Protein AF-A0A924RRM6-F1 (afdb_monomer_lite)

Foldseek 3Di:
DVVPDPPVRVVVVVVVVVVVVVVVLVVVLVCCLCPPLVDDPVLVVVLLVLLLVLLVVCVVVLVVVCVPPHVVVSQVQLVVQLVVLSVQSVPDSHSVSSSVSSNSNSSSVPPSVVSVCCVVLVVV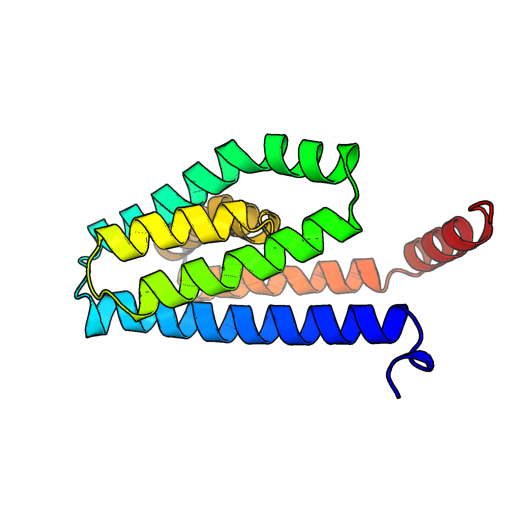LVVCCVPPRVVVSVCVVVVCVVVVVVVPPVVVVVVVVVVVVPDDD

Structure (mmCIF, N/CA/C/O backbone):
data_AF-A0A924RRM6-F1
#
_entry.id   AF-A0A924RRM6-F1
#
loop_
_atom_site.group_PDB
_atom_site.id
_atom_site.type_symbol
_atom_site.label_atom_id
_atom_site.label_alt_id
_atom_site.label_comp_id
_atom_site.label_asym_id
_atom_site.label_entity_id
_atom_site.label_seq_id
_atom_site.pdbx_PDB_ins_code
_atom_site.Cartn_x
_atom_site.Cartn_y
_atom_site.Cartn_z
_atom_site.occupancy
_atom_site.B_iso_or_equiv
_atom_site.auth_seq_id
_atom_site.auth_comp_id
_atom_site.auth_asym_id
_atom_site.auth_atom_id
_atom_site.pdbx_PDB_model_num
ATOM 1 N N . MET A 1 1 ? 0.090 20.764 25.285 1.00 49.44 1 MET A N 1
ATOM 2 C CA . MET A 1 1 ? -0.862 21.136 24.211 1.00 49.44 1 MET A CA 1
ATOM 3 C C . MET A 1 1 ? -1.563 19.938 23.560 1.00 49.44 1 MET A C 1
ATOM 5 O O . MET A 1 1 ? -2.654 20.127 23.056 1.00 49.44 1 MET A O 1
ATOM 9 N N . LEU A 1 2 ? -1.017 18.711 23.605 1.00 54.31 2 LEU A N 1
ATOM 10 C CA . LEU A 1 2 ? -1.679 17.523 23.027 1.00 54.31 2 LEU A CA 1
ATOM 11 C C . LEU A 1 2 ? -2.798 16.910 23.899 1.00 54.31 2 LEU A C 1
ATOM 13 O O . LEU A 1 2 ? -3.648 16.207 23.372 1.00 54.31 2 LEU A O 1
ATOM 17 N N . ASN A 1 3 ? -2.850 17.211 25.203 1.00 56.34 3 ASN A N 1
ATOM 18 C CA . ASN A 1 3 ? -3.857 16.648 26.122 1.00 56.34 3 ASN A CA 1
ATOM 19 C C . ASN A 1 3 ? -5.264 17.269 26.007 1.00 56.34 3 ASN A C 1
ATOM 21 O O . ASN A 1 3 ? -6.174 16.787 26.669 1.00 56.34 3 ASN A O 1
ATOM 25 N N . SER A 1 4 ? -5.460 18.326 25.207 1.00 58.47 4 SER A N 1
ATOM 26 C CA . SER A 1 4 ? -6.769 18.983 25.032 1.00 58.47 4 SER A CA 1
ATOM 27 C C . SER A 1 4 ? -7.484 18.600 23.733 1.00 58.47 4 SER A C 1
ATOM 29 O O . SER A 1 4 ? -8.570 19.106 23.460 1.00 58.47 4 SER A O 1
ATOM 31 N N . LEU A 1 5 ? -6.873 17.759 22.895 1.00 69.44 5 LEU A N 1
ATOM 32 C CA . LEU A 1 5 ? -7.465 17.332 21.631 1.00 69.44 5 LEU A CA 1
ATOM 33 C C . LEU A 1 5 ? -8.336 16.099 21.878 1.00 69.44 5 LEU A C 1
ATOM 35 O O . LEU A 1 5 ? -7.861 15.086 22.385 1.00 69.44 5 LEU A O 1
ATOM 39 N N . GLY A 1 6 ? -9.614 16.177 21.505 1.00 82.06 6 GLY A N 1
ATOM 40 C CA . GLY A 1 6 ? -10.516 15.030 21.576 1.00 82.06 6 GLY A CA 1
ATOM 41 C C . GLY A 1 6 ? -10.003 13.860 20.728 1.00 82.06 6 GLY A C 1
ATOM 42 O O . GLY A 1 6 ? -9.417 14.068 19.662 1.00 82.06 6 GLY A O 1
ATOM 43 N N . ALA A 1 7 ? -10.255 12.625 21.174 1.00 81.19 7 ALA A N 1
ATOM 44 C CA . ALA A 1 7 ? -9.786 11.400 20.513 1.00 81.19 7 ALA A CA 1
ATOM 45 C C . ALA A 1 7 ? -10.140 11.348 19.013 1.00 81.19 7 ALA A C 1
ATOM 47 O O . ALA A 1 7 ? -9.332 10.915 18.193 1.00 81.19 7 ALA A O 1
ATOM 48 N N . ARG A 1 8 ? -11.313 11.879 18.643 1.00 82.00 8 ARG A N 1
ATOM 49 C CA . ARG A 1 8 ? -11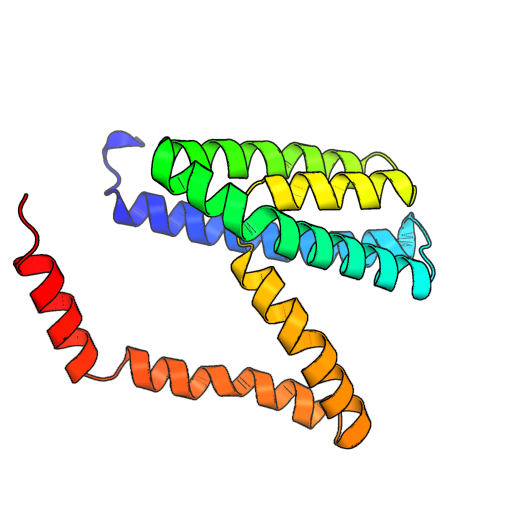.758 12.008 17.250 1.00 82.00 8 ARG A CA 1
ATOM 50 C C . ARG A 1 8 ? -10.826 12.887 16.414 1.00 82.00 8 ARG A C 1
ATOM 52 O O . ARG A 1 8 ? -10.478 12.508 15.303 1.00 82.00 8 ARG A O 1
ATOM 59 N N . THR A 1 9 ? -10.405 14.037 16.935 1.00 82.31 9 THR A N 1
ATOM 60 C CA . THR A 1 9 ? -9.503 14.959 16.230 1.00 82.31 9 THR A CA 1
ATOM 61 C C . THR A 1 9 ? -8.133 14.330 16.025 1.00 82.31 9 THR A C 1
ATOM 63 O O . THR A 1 9 ? -7.579 14.418 14.934 1.00 82.31 9 THR A O 1
ATOM 66 N N . VAL A 1 10 ? -7.611 13.648 17.049 1.00 85.12 10 VAL A N 1
ATOM 67 C CA . VAL A 1 10 ? -6.328 12.935 16.962 1.00 85.12 10 VAL A CA 1
ATOM 68 C C . VAL A 1 10 ? -6.393 11.834 15.905 1.00 85.12 10 VAL A C 1
ATOM 70 O O . VAL A 1 10 ? -5.501 11.740 15.065 1.00 85.12 10 VAL A O 1
ATOM 73 N N . TYR A 1 11 ? -7.466 11.042 15.902 1.00 82.50 11 TYR A N 1
ATOM 74 C CA . TYR A 1 11 ? -7.662 9.980 14.920 1.00 82.50 11 TYR A CA 1
ATOM 75 C C . TYR A 1 11 ? -7.799 10.514 13.488 1.00 82.50 11 TYR A C 1
ATOM 77 O O . TYR A 1 11 ? -7.162 9.987 12.577 1.00 82.50 11 TYR A O 1
ATOM 85 N N . LEU A 1 12 ? -8.584 11.577 13.281 1.00 84.06 12 LEU A N 1
ATOM 86 C CA . LEU A 1 12 ? -8.753 12.192 11.962 1.00 84.06 12 LEU A CA 1
ATOM 87 C C . LEU A 1 12 ? -7.449 12.807 11.452 1.00 84.06 12 LEU A C 1
ATOM 89 O O . LEU A 1 12 ? -7.104 12.608 10.292 1.00 84.06 12 LEU A O 1
ATOM 93 N N . ALA A 1 13 ? -6.705 13.505 12.313 1.00 87.56 13 ALA A N 1
ATOM 94 C CA . ALA A 1 13 ? -5.407 14.063 11.952 1.00 87.56 13 ALA A CA 1
ATOM 95 C C . ALA A 1 13 ? -4.407 12.958 11.584 1.00 87.56 13 ALA A C 1
ATOM 97 O O . ALA A 1 13 ? -3.755 13.044 10.547 1.00 87.56 13 ALA A O 1
ATOM 98 N N . PHE A 1 14 ? -4.325 11.895 12.391 1.00 85.12 14 PHE A N 1
ATOM 99 C CA . PHE A 1 14 ? -3.477 10.739 12.103 1.00 85.12 14 PHE A CA 1
ATOM 100 C C . PHE A 1 14 ? -3.853 10.065 10.777 1.00 85.12 14 PHE A C 1
ATOM 102 O O . PHE A 1 14 ? -2.978 9.811 9.952 1.00 85.12 14 PHE A O 1
ATOM 109 N N . SER A 1 15 ? -5.145 9.819 10.550 1.00 82.56 15 SER A N 1
ATOM 110 C CA . SER A 1 15 ? -5.640 9.184 9.322 1.00 82.56 15 SER A CA 1
ATOM 111 C C . SER A 1 15 ? -5.337 10.046 8.099 1.00 82.56 15 SER A C 1
ATOM 113 O O . SER A 1 15 ? -4.767 9.565 7.132 1.00 82.56 15 SER A O 1
ATOM 115 N N . PHE A 1 16 ? -5.616 11.350 8.170 1.00 84.56 16 PHE A N 1
ATOM 116 C CA . PHE A 1 16 ? -5.324 12.276 7.079 1.00 84.56 16 PHE A CA 1
ATOM 117 C C . PHE A 1 16 ? -3.828 12.331 6.744 1.00 84.56 16 PHE A C 1
ATOM 119 O O . PHE A 1 16 ? -3.450 12.197 5.581 1.00 84.56 16 PHE A O 1
ATOM 126 N N . VAL A 1 17 ? -2.970 12.506 7.755 1.00 87.62 17 VAL A N 1
ATOM 127 C CA . VAL A 1 17 ? -1.517 12.606 7.556 1.00 87.62 17 VAL A CA 1
ATOM 128 C C . VAL A 1 17 ? -0.950 11.299 7.010 1.00 87.62 17 VAL A C 1
ATOM 130 O O . VAL A 1 17 ? -0.170 11.332 6.063 1.00 87.62 17 VAL A O 1
ATOM 133 N N . SER A 1 18 ? -1.346 10.157 7.575 1.00 82.88 18 SER A N 1
ATOM 134 C CA . SER A 1 18 ? -0.864 8.853 7.111 1.00 82.88 18 SER A CA 1
ATOM 135 C C . SER A 1 18 ? -1.290 8.568 5.671 1.00 82.88 18 SER A C 1
ATOM 137 O O . SER A 1 18 ? -0.424 8.274 4.851 1.00 82.88 18 SER A O 1
ATOM 139 N N . SER A 1 19 ? -2.566 8.765 5.322 1.00 82.69 19 SER A N 1
ATOM 140 C CA . SER A 1 19 ? -3.045 8.593 3.945 1.00 82.69 19 SER A CA 1
ATOM 141 C C . SER A 1 19 ? -2.350 9.533 2.955 1.00 82.69 19 SER A C 1
ATOM 143 O O . SER A 1 19 ? -1.965 9.103 1.868 1.00 82.69 19 SER A O 1
ATOM 145 N N . LEU A 1 20 ? -2.144 10.804 3.324 1.00 83.94 20 LEU A N 1
ATOM 146 C CA . LEU A 1 20 ? -1.447 11.770 2.470 1.00 83.94 20 LEU A CA 1
ATOM 147 C C . LEU A 1 20 ? 0.008 11.356 2.219 1.00 83.94 20 LEU A C 1
ATOM 149 O O . LEU A 1 20 ? 0.455 11.337 1.072 1.00 83.94 20 LEU A O 1
ATOM 153 N N . LEU A 1 21 ? 0.749 11.021 3.279 1.00 86.25 21 LEU A N 1
ATOM 154 C CA . LEU A 1 21 ? 2.143 10.594 3.157 1.00 86.25 21 LEU A CA 1
ATOM 155 C C . LEU A 1 21 ? 2.259 9.296 2.357 1.00 86.25 21 LEU A C 1
ATOM 157 O O . LEU A 1 21 ? 3.143 9.187 1.511 1.00 86.25 21 LEU A O 1
ATOM 161 N N . PHE A 1 22 ? 1.343 8.350 2.566 1.00 82.25 22 PHE A N 1
ATOM 162 C CA . PHE A 1 22 ? 1.320 7.094 1.824 1.00 82.25 22 PHE A CA 1
ATOM 163 C C . PHE A 1 22 ? 1.106 7.324 0.323 1.00 82.25 22 PHE A C 1
ATOM 165 O O . PHE A 1 22 ? 1.855 6.786 -0.490 1.00 82.25 22 PHE A O 1
ATOM 172 N N . ALA A 1 23 ? 0.160 8.190 -0.055 1.00 83.44 23 ALA A N 1
ATOM 173 C CA . ALA A 1 23 ? -0.090 8.535 -1.455 1.00 83.44 23 ALA A CA 1
ATOM 174 C C . ALA A 1 23 ? 1.132 9.190 -2.131 1.00 83.44 23 ALA A C 1
ATOM 176 O O . ALA A 1 23 ? 1.479 8.856 -3.271 1.00 83.44 23 ALA A O 1
ATOM 177 N N . LEU A 1 24 ? 1.814 10.095 -1.420 1.00 85.88 24 LEU A N 1
ATOM 178 C CA . LEU A 1 24 ? 3.040 10.734 -1.905 1.00 85.88 24 LEU A CA 1
ATOM 179 C C . LEU A 1 24 ? 4.178 9.720 -2.070 1.00 85.88 24 LEU A C 1
ATOM 181 O O . LEU A 1 24 ? 4.805 9.675 -3.129 1.00 85.88 24 LEU A O 1
ATOM 185 N N . CYS A 1 25 ? 4.416 8.881 -1.058 1.00 86.25 25 CYS A N 1
ATOM 186 C CA . CYS A 1 25 ? 5.433 7.832 -1.100 1.00 86.25 25 CYS A CA 1
ATOM 187 C C . CYS A 1 25 ? 5.172 6.835 -2.230 1.00 86.25 25 CYS A C 1
ATOM 189 O O . CYS A 1 25 ? 6.082 6.552 -3.000 1.00 86.25 25 CYS A O 1
ATOM 191 N N . PHE A 1 26 ? 3.938 6.352 -2.389 1.00 83.31 26 PHE A N 1
ATOM 192 C CA . PHE A 1 26 ? 3.574 5.415 -3.454 1.00 83.31 26 PHE A CA 1
ATOM 193 C C . PHE A 1 26 ? 3.873 5.980 -4.850 1.00 83.31 26 PHE A C 1
ATOM 195 O O . PHE A 1 26 ? 4.466 5.309 -5.702 1.00 83.31 26 PHE A O 1
ATOM 202 N N . THR A 1 27 ? 3.523 7.250 -5.066 1.00 85.56 27 THR A N 1
ATOM 203 C CA . THR A 1 27 ? 3.802 7.951 -6.326 1.00 85.56 27 THR A CA 1
ATOM 204 C C . THR A 1 27 ? 5.308 8.103 -6.551 1.00 85.56 27 THR A C 1
ATOM 206 O O . THR A 1 27 ? 5.813 7.793 -7.632 1.00 85.56 27 THR A O 1
ATOM 209 N N . ALA A 1 28 ? 6.047 8.525 -5.521 1.00 90.06 28 ALA A N 1
ATOM 210 C CA . ALA A 1 28 ? 7.495 8.693 -5.592 1.00 90.06 28 ALA A CA 1
ATOM 211 C C . ALA A 1 28 ? 8.228 7.364 -5.842 1.00 90.06 28 ALA A C 1
ATOM 213 O O . ALA A 1 28 ? 9.133 7.320 -6.673 1.00 90.06 28 ALA A O 1
ATOM 214 N N . PHE A 1 29 ? 7.822 6.275 -5.182 1.00 89.75 29 PHE A N 1
ATOM 215 C CA . PHE A 1 29 ? 8.432 4.957 -5.362 1.00 89.75 29 PHE A CA 1
ATOM 216 C C . PHE A 1 29 ? 8.162 4.368 -6.739 1.00 89.75 29 PHE A C 1
ATOM 218 O O . PHE A 1 29 ? 9.059 3.772 -7.331 1.00 89.75 29 PHE A O 1
ATOM 225 N N . THR A 1 30 ? 6.969 4.589 -7.293 1.00 86.81 30 THR A N 1
ATOM 226 C CA . THR A 1 30 ? 6.667 4.182 -8.672 1.00 86.81 30 THR A CA 1
ATOM 227 C C . THR A 1 30 ? 7.647 4.823 -9.656 1.00 86.81 30 THR A C 1
ATOM 229 O O . THR A 1 30 ? 8.226 4.124 -10.485 1.00 86.81 30 THR A O 1
ATOM 232 N N . LEU A 1 31 ? 7.912 6.126 -9.518 1.00 91.19 31 LEU A N 1
ATOM 233 C CA . LEU A 1 31 ? 8.905 6.820 -10.345 1.00 91.19 31 LEU A CA 1
ATOM 234 C C . LEU A 1 31 ? 10.340 6.365 -10.043 1.00 91.19 31 LEU A C 1
ATOM 236 O O . LEU A 1 31 ? 11.108 6.118 -10.966 1.00 91.19 31 LEU A O 1
ATOM 240 N N . TYR A 1 32 ? 10.705 6.205 -8.770 1.00 92.94 32 TYR A N 1
ATOM 241 C CA . TYR A 1 32 ? 12.037 5.753 -8.352 1.00 92.94 32 TYR A CA 1
ATOM 242 C C . TYR A 1 32 ? 12.409 4.385 -8.944 1.00 92.94 32 TYR A C 1
ATOM 244 O O . TYR A 1 32 ? 13.517 4.209 -9.455 1.00 92.94 32 TYR A O 1
ATOM 252 N N . ARG A 1 33 ? 11.478 3.426 -8.923 1.00 92.25 33 ARG A N 1
ATOM 253 C CA . ARG A 1 33 ? 11.682 2.072 -9.461 1.00 92.25 33 ARG A CA 1
ATOM 254 C C . ARG A 1 33 ? 11.986 2.081 -10.959 1.00 92.25 33 ARG A C 1
ATOM 256 O O . ARG A 1 33 ? 12.821 1.303 -11.410 1.00 92.25 33 ARG A O 1
ATOM 263 N N . VAL A 1 34 ? 11.342 2.970 -11.712 1.00 93.06 34 VAL A N 1
ATOM 264 C CA . VAL A 1 34 ? 11.546 3.091 -13.162 1.00 93.06 34 VAL A CA 1
ATOM 265 C C . VAL A 1 34 ? 12.811 3.894 -13.471 1.00 93.06 34 VAL A C 1
ATOM 267 O O . VAL A 1 34 ? 13.673 3.422 -14.201 1.00 93.06 34 VAL A O 1
ATOM 270 N N . GLU A 1 35 ? 12.955 5.081 -12.884 1.00 93.75 35 GLU A N 1
ATOM 271 C CA . GLU A 1 35 ? 13.986 6.057 -13.266 1.00 93.75 35 GLU A CA 1
ATOM 272 C C . GLU A 1 35 ? 15.350 5.807 -12.607 1.00 93.75 35 GLU A C 1
ATOM 274 O O . GLU A 1 35 ? 16.394 6.073 -13.201 1.00 93.75 35 GLU A O 1
ATOM 279 N N . LYS A 1 36 ? 15.370 5.348 -11.348 1.00 93.69 36 LYS A N 1
ATOM 280 C CA . LYS A 1 36 ? 16.610 5.191 -10.566 1.00 93.69 36 LYS A CA 1
ATOM 281 C C . LYS A 1 36 ? 17.068 3.750 -10.462 1.00 93.69 36 LYS A C 1
ATOM 283 O O . LYS A 1 36 ? 18.255 3.494 -10.633 1.00 93.69 36 LYS A O 1
ATOM 288 N N . VAL A 1 37 ? 16.150 2.833 -10.168 1.00 93.94 37 VAL A N 1
ATOM 289 C CA . VAL A 1 37 ? 16.473 1.400 -10.092 1.00 93.94 37 VAL A CA 1
ATOM 290 C C . VAL A 1 37 ? 16.560 0.791 -11.495 1.00 93.94 37 VAL A C 1
ATOM 292 O O . VAL A 1 37 ? 17.295 -0.170 -11.696 1.00 93.94 37 VAL A O 1
ATOM 295 N N . GLY A 1 38 ? 15.856 1.371 -12.474 1.00 93.06 38 GLY A N 1
ATOM 296 C CA . GLY A 1 38 ? 15.867 0.892 -13.855 1.00 93.06 38 GLY A CA 1
ATOM 297 C C . GLY A 1 38 ? 15.127 -0.431 -14.031 1.00 93.06 38 GLY A C 1
ATOM 298 O O . GLY A 1 38 ? 15.517 -1.229 -14.881 1.00 93.06 38 GLY A O 1
ATOM 299 N N . LEU A 1 39 ? 14.098 -0.690 -13.212 1.00 92.81 39 LEU A N 1
ATOM 300 C CA . LEU A 1 39 ? 13.360 -1.949 -13.266 1.00 92.81 39 LEU A CA 1
ATOM 301 C C . LEU A 1 39 ? 12.652 -2.114 -14.610 1.00 92.81 39 LEU A C 1
ATOM 303 O O . LEU A 1 39 ? 11.929 -1.231 -15.081 1.00 92.81 39 LEU A O 1
ATOM 307 N N . SER A 1 40 ? 12.816 -3.293 -15.195 1.00 95.19 40 SER A N 1
ATOM 308 C CA . SER A 1 40 ? 12.058 -3.720 -16.363 1.00 95.19 40 SER A CA 1
ATOM 309 C C . SER A 1 40 ? 10.567 -3.893 -16.025 1.00 95.19 40 SER A C 1
ATOM 311 O O . SER A 1 40 ? 10.202 -4.109 -14.864 1.00 95.19 40 SER A O 1
ATOM 313 N N . PRO A 1 41 ? 9.666 -3.875 -17.026 1.00 90.38 41 PRO A N 1
ATOM 314 C CA . PRO A 1 41 ? 8.238 -4.094 -16.794 1.00 90.38 41 PRO A CA 1
ATOM 315 C C . PRO A 1 41 ? 7.924 -5.404 -16.057 1.00 90.38 41 PRO A C 1
ATOM 317 O O . PRO A 1 41 ? 7.032 -5.433 -15.214 1.00 90.38 41 PRO A O 1
ATOM 320 N N . LEU A 1 42 ? 8.674 -6.478 -16.332 1.00 91.75 42 LEU A N 1
ATOM 321 C CA . LEU A 1 42 ? 8.493 -7.762 -15.649 1.00 91.75 42 LEU A CA 1
ATOM 322 C C . LEU A 1 42 ? 8.900 -7.693 -14.174 1.00 91.75 42 LEU A C 1
ATOM 324 O O . LEU A 1 42 ? 8.231 -8.284 -13.332 1.00 91.75 42 LEU A O 1
ATOM 328 N N . GLU A 1 43 ? 9.955 -6.949 -13.845 1.00 93.25 43 GLU A N 1
ATOM 329 C CA . GLU A 1 43 ? 10.378 -6.751 -12.456 1.00 93.25 43 GLU A CA 1
ATOM 330 C C . GLU A 1 43 ? 9.390 -5.876 -11.681 1.00 93.25 43 GLU A C 1
ATOM 332 O O . GLU A 1 43 ? 9.118 -6.156 -10.518 1.00 93.25 43 GLU A O 1
ATOM 337 N N . LEU A 1 44 ? 8.781 -4.869 -12.316 1.00 89.75 44 LEU A N 1
ATOM 338 C CA . LEU A 1 44 ? 7.704 -4.084 -11.700 1.00 89.75 44 LEU A CA 1
ATOM 339 C C . LEU A 1 44 ? 6.475 -4.948 -11.393 1.00 89.75 44 LEU A C 1
ATOM 341 O O . LEU A 1 44 ? 5.912 -4.855 -10.301 1.00 89.75 44 LEU A O 1
ATOM 345 N N . VAL A 1 45 ? 6.089 -5.822 -12.330 1.00 89.00 45 VAL A N 1
ATOM 346 C CA . VAL A 1 45 ? 5.007 -6.794 -12.112 1.00 89.00 45 VAL A CA 1
ATOM 347 C C . VAL A 1 45 ? 5.374 -7.768 -10.992 1.00 89.00 45 VAL A C 1
ATOM 349 O O . VAL A 1 45 ? 4.529 -8.062 -10.150 1.00 89.00 45 VAL A O 1
ATOM 352 N N . LEU A 1 46 ? 6.627 -8.229 -10.925 1.00 90.88 46 LEU A N 1
ATOM 353 C CA . LEU A 1 46 ? 7.110 -9.090 -9.843 1.00 90.88 46 LEU A CA 1
ATOM 354 C C . LEU A 1 46 ? 7.032 -8.396 -8.477 1.00 90.88 46 LEU A C 1
ATOM 356 O O . LEU A 1 46 ? 6.580 -9.015 -7.517 1.00 90.88 46 LEU A O 1
ATOM 360 N N . VAL A 1 47 ? 7.434 -7.125 -8.386 1.00 90.69 47 VAL A N 1
ATOM 361 C CA . VAL A 1 47 ? 7.331 -6.327 -7.152 1.00 90.69 47 VAL A CA 1
ATOM 362 C C . VAL A 1 47 ? 5.874 -6.240 -6.690 1.00 90.69 47 VAL A C 1
ATOM 364 O O . VAL A 1 47 ? 5.597 -6.491 -5.517 1.00 90.69 47 VAL A O 1
ATOM 367 N N . GLY A 1 48 ? 4.942 -5.947 -7.605 1.00 86.81 48 GLY A N 1
ATOM 368 C CA . GLY A 1 48 ? 3.506 -5.921 -7.303 1.00 86.81 48 GLY A CA 1
ATOM 369 C C . GLY A 1 48 ? 2.962 -7.289 -6.881 1.00 86.81 48 GLY A C 1
ATOM 370 O O . GLY A 1 48 ? 2.297 -7.401 -5.858 1.00 86.81 48 GLY A O 1
ATOM 371 N N . THR A 1 49 ? 3.333 -8.347 -7.604 1.00 87.38 49 THR A N 1
ATOM 372 C CA . THR A 1 49 ? 2.915 -9.728 -7.304 1.00 87.38 49 THR A CA 1
ATOM 373 C C . THR A 1 49 ? 3.415 -10.178 -5.931 1.00 87.38 49 THR A C 1
ATOM 375 O O . THR A 1 49 ? 2.681 -10.812 -5.177 1.00 87.38 49 THR A O 1
ATOM 378 N N . LEU A 1 50 ? 4.662 -9.849 -5.579 1.00 90.44 50 LEU A N 1
ATOM 379 C CA . LEU A 1 50 ? 5.220 -10.168 -4.267 1.00 90.44 50 LEU A CA 1
ATOM 380 C C . LEU A 1 50 ? 4.487 -9.417 -3.153 1.00 90.44 50 LEU A C 1
ATOM 382 O O . LEU A 1 50 ? 4.203 -10.012 -2.112 1.00 90.44 50 LEU A O 1
ATOM 386 N N . LEU A 1 51 ? 4.183 -8.134 -3.362 1.00 87.25 51 LEU A N 1
ATOM 387 C CA . LEU A 1 51 ? 3.397 -7.348 -2.416 1.00 87.25 51 LEU A CA 1
ATOM 388 C C . LEU A 1 51 ? 2.015 -7.980 -2.199 1.00 87.25 51 LEU A C 1
ATOM 390 O O . LEU A 1 51 ? 1.651 -8.237 -1.055 1.00 87.25 51 LEU A O 1
ATOM 394 N N . GLU A 1 52 ? 1.291 -8.312 -3.270 1.00 86.00 52 GLU A N 1
ATOM 395 C CA . GLU A 1 52 ? -0.037 -8.938 -3.188 1.00 86.00 52 GLU A CA 1
ATOM 396 C C . GLU A 1 52 ? 0.004 -10.309 -2.507 1.00 86.00 52 GLU A C 1
ATOM 398 O O . GLU A 1 52 ? -0.791 -10.577 -1.605 1.00 86.00 52 GLU A O 1
ATOM 403 N N . LEU A 1 53 ? 0.968 -11.159 -2.873 1.00 88.00 53 LEU A N 1
ATOM 404 C CA . LEU A 1 53 ? 1.152 -12.472 -2.256 1.00 88.00 53 LEU A CA 1
ATOM 405 C C . LEU A 1 53 ? 1.441 -12.345 -0.757 1.00 88.00 53 LEU A C 1
ATOM 407 O O . LEU A 1 53 ? 0.906 -13.105 0.050 1.00 88.00 53 LEU A O 1
ATOM 411 N N . THR A 1 54 ? 2.277 -11.378 -0.378 1.00 88.19 54 THR A N 1
ATOM 412 C CA . THR A 1 54 ? 2.596 -11.131 1.029 1.00 88.19 54 THR A CA 1
ATOM 413 C C . THR A 1 54 ? 1.357 -10.626 1.768 1.00 88.19 54 THR A C 1
ATOM 415 O O . THR A 1 54 ? 1.066 -11.136 2.846 1.00 88.19 54 THR A O 1
ATOM 418 N N . CYS A 1 55 ? 0.586 -9.695 1.195 1.00 85.25 55 CYS A N 1
ATOM 419 C CA . CYS A 1 55 ? -0.668 -9.232 1.799 1.00 85.25 55 CYS A CA 1
ATOM 420 C C . CYS A 1 55 ? -1.617 -10.405 2.030 1.00 85.25 55 CYS A C 1
ATOM 422 O O . CYS A 1 55 ? -2.027 -10.639 3.160 1.00 85.25 55 CYS A O 1
ATOM 424 N N . PHE A 1 56 ? -1.874 -11.207 0.996 1.00 85.12 56 PHE A N 1
ATOM 425 C CA . PHE A 1 56 ? -2.778 -12.349 1.081 1.00 85.12 56 PHE A CA 1
ATOM 426 C C . PHE A 1 56 ? -2.369 -13.359 2.167 1.00 85.12 56 PHE A C 1
ATOM 428 O O . PHE A 1 56 ? -3.211 -13.847 2.919 1.00 85.12 56 PHE A O 1
ATOM 435 N N . LEU A 1 57 ? -1.072 -13.663 2.280 1.00 87.31 57 LEU A N 1
ATOM 436 C CA . LEU A 1 57 ? -0.567 -14.604 3.284 1.00 87.31 57 LEU A CA 1
ATOM 437 C C . LEU A 1 57 ? -0.619 -14.043 4.709 1.00 87.31 57 LEU A C 1
ATOM 439 O O . LEU A 1 57 ? -0.861 -14.797 5.654 1.00 87.31 57 LEU A O 1
ATOM 443 N N . PHE A 1 58 ? -0.364 -12.745 4.876 1.00 86.62 58 PHE A N 1
ATOM 444 C CA . PHE A 1 58 ? -0.227 -12.128 6.192 1.00 86.62 58 PHE A CA 1
ATOM 445 C C . PHE A 1 58 ? -1.490 -11.424 6.685 1.00 86.62 58 PHE A C 1
ATOM 447 O O . PHE A 1 58 ? -1.552 -11.131 7.875 1.00 86.62 58 PHE A O 1
ATOM 454 N N . GLU A 1 59 ? -2.524 -11.240 5.871 1.00 83.62 59 GLU A N 1
ATOM 455 C CA . GLU A 1 59 ? -3.759 -10.563 6.282 1.00 83.62 59 GLU A CA 1
ATOM 456 C C . GLU A 1 59 ? -4.492 -11.262 7.422 1.00 83.62 59 GLU A C 1
ATOM 458 O O . GLU A 1 59 ? -4.760 -10.652 8.459 1.00 83.62 59 GLU A O 1
ATOM 463 N N . VAL A 1 60 ? -4.730 -12.568 7.304 1.00 84.88 60 VAL A N 1
ATOM 464 C CA . VAL A 1 60 ? -5.396 -13.324 8.373 1.00 84.88 60 VAL A CA 1
ATOM 465 C C . VAL A 1 60 ? -4.537 -13.371 9.650 1.00 84.88 60 VAL A C 1
ATOM 467 O O . VAL A 1 60 ? -5.047 -13.011 10.715 1.00 84.88 60 VAL A O 1
ATOM 470 N N . PRO A 1 61 ? -3.238 -13.740 9.605 1.00 84.12 61 PRO A N 1
ATOM 471 C CA . PRO A 1 61 ? -2.389 -13.741 10.797 1.00 84.12 61 PRO A CA 1
ATOM 472 C C . PRO A 1 61 ? -2.264 -12.372 11.466 1.00 84.12 61 PRO A C 1
ATOM 474 O O . PRO A 1 61 ? -2.264 -12.279 12.695 1.00 84.12 61 PRO A O 1
ATOM 477 N N . THR A 1 62 ? -2.149 -11.306 10.675 1.00 82.69 62 THR A N 1
ATOM 478 C CA . THR A 1 62 ? -1.983 -9.955 11.210 1.00 82.69 62 THR A CA 1
ATOM 479 C C . THR A 1 62 ? -3.267 -9.397 11.809 1.00 82.69 62 THR A C 1
ATOM 481 O O . THR A 1 62 ? -3.201 -8.759 12.862 1.00 82.69 62 THR A O 1
ATOM 484 N N . GLY A 1 63 ? -4.429 -9.711 11.229 1.00 80.06 63 GLY A N 1
ATOM 485 C CA . GLY A 1 63 ? -5.730 -9.425 11.834 1.00 80.06 63 GLY A CA 1
ATOM 486 C C . GLY A 1 63 ? -5.894 -10.127 13.184 1.00 80.06 63 GLY A C 1
ATOM 487 O O . GLY A 1 63 ? -6.179 -9.483 14.193 1.00 80.06 63 GLY A O 1
ATOM 488 N N . VAL A 1 64 ? -5.576 -11.425 13.245 1.00 84.75 64 VAL A N 1
ATOM 489 C CA . VAL A 1 64 ? -5.618 -12.192 14.503 1.00 84.75 64 VAL A CA 1
ATOM 490 C C . VAL A 1 64 ? -4.650 -11.617 15.546 1.00 84.75 64 VAL A C 1
ATOM 492 O O . VAL A 1 64 ? -4.994 -11.498 16.726 1.00 84.75 64 VAL A O 1
ATOM 495 N N . LEU A 1 65 ? -3.439 -11.218 15.146 1.00 81.44 65 LEU A N 1
ATOM 496 C CA . LEU A 1 65 ? -2.478 -10.584 16.053 1.00 81.44 65 LEU A CA 1
ATOM 497 C C . LEU A 1 65 ? -2.991 -9.233 16.585 1.00 81.44 65 LEU A C 1
ATOM 499 O O . LEU A 1 65 ? -2.808 -8.922 17.768 1.00 81.44 65 LEU A O 1
ATOM 503 N N . ALA A 1 66 ? -3.656 -8.446 15.735 1.00 81.06 66 ALA A N 1
ATOM 504 C CA . ALA A 1 66 ? -4.249 -7.166 16.112 1.00 81.06 66 ALA A CA 1
ATOM 505 C C . ALA A 1 66 ? -5.377 -7.330 17.143 1.00 81.06 66 ALA A C 1
ATOM 507 O O . ALA A 1 66 ? -5.453 -6.544 18.097 1.00 81.06 66 ALA A O 1
ATOM 508 N N . ASP A 1 67 ? -6.198 -8.367 16.984 1.00 83.50 67 ASP A N 1
ATOM 509 C CA . ASP A 1 67 ? -7.340 -8.646 17.855 1.00 83.50 67 ASP A CA 1
ATOM 510 C C . ASP A 1 67 ? -6.933 -9.281 19.191 1.00 83.50 67 ASP A C 1
ATOM 512 O O . ASP A 1 67 ? -7.527 -8.982 20.227 1.00 83.50 67 ASP A O 1
ATOM 516 N N . THR A 1 68 ? -5.888 -10.113 19.204 1.00 86.56 68 THR A N 1
ATOM 517 C CA . THR A 1 68 ? -5.453 -10.837 20.413 1.00 86.56 68 THR A CA 1
ATOM 518 C C . THR A 1 68 ? -4.612 -10.001 21.374 1.00 86.56 68 THR A C 1
ATOM 520 O O . THR A 1 68 ? -4.706 -10.200 22.586 1.00 86.56 68 THR A O 1
ATOM 523 N N . ARG A 1 69 ? -3.759 -9.088 20.880 1.00 81.88 69 ARG A N 1
ATOM 524 C CA . ARG A 1 69 ? -2.832 -8.337 21.749 1.00 81.88 69 ARG A CA 1
ATOM 525 C C . ARG A 1 69 ? -3.310 -6.951 22.135 1.00 81.88 69 ARG A C 1
ATOM 527 O O . ARG A 1 69 ? -3.263 -6.619 23.314 1.00 81.88 69 ARG A O 1
ATOM 534 N N . SER A 1 70 ? -3.679 -6.121 21.166 1.00 80.88 70 SER A N 1
ATOM 535 C CA . SER A 1 70 ? -4.268 -4.792 21.369 1.00 80.88 70 SER A CA 1
ATOM 536 C C . SER A 1 70 ? -4.307 -4.073 20.028 1.00 80.88 70 SER A C 1
ATOM 538 O O . SER A 1 70 ? -3.262 -3.846 19.412 1.00 80.88 70 SER A O 1
ATOM 540 N N . ARG A 1 71 ? -5.492 -3.592 19.641 1.00 75.94 71 ARG A N 1
ATOM 541 C CA . ARG A 1 71 ? -5.681 -2.770 18.435 1.00 75.94 71 ARG A CA 1
ATOM 542 C C . ARG A 1 71 ? -4.777 -1.533 18.414 1.00 75.94 71 ARG A C 1
ATOM 544 O O . ARG A 1 71 ? -4.231 -1.185 17.374 1.00 75.94 71 ARG A O 1
ATOM 551 N N . ARG A 1 72 ? -4.546 -0.895 19.570 1.00 79.75 72 ARG A N 1
ATOM 552 C CA . ARG A 1 72 ? -3.688 0.299 19.667 1.00 79.75 72 ARG A CA 1
ATOM 553 C C . ARG A 1 72 ? -2.211 -0.029 19.449 1.00 79.75 72 ARG A C 1
ATOM 555 O O . ARG A 1 72 ? -1.527 0.715 18.755 1.00 79.75 72 ARG A O 1
ATOM 562 N N . LEU A 1 73 ? -1.717 -1.122 20.034 1.00 79.19 73 LEU A N 1
ATOM 563 C CA . LEU A 1 73 ? -0.323 -1.542 19.847 1.00 79.19 73 LEU A CA 1
ATOM 564 C C . LEU A 1 73 ? -0.068 -2.017 18.419 1.00 79.19 73 LEU A C 1
ATOM 566 O O . LEU A 1 73 ? 0.993 -1.728 17.877 1.00 79.19 73 LEU A O 1
ATOM 570 N N . SER A 1 74 ? -1.056 -2.672 17.810 1.00 81.62 74 SER A N 1
ATOM 571 C CA . SER A 1 74 ? -1.028 -3.080 16.406 1.00 81.62 74 SER A CA 1
ATOM 572 C C . SER A 1 74 ? -0.768 -1.882 15.481 1.00 81.62 74 SER A C 1
ATOM 574 O O . SER A 1 74 ? 0.211 -1.868 14.740 1.00 81.62 74 SER A O 1
ATOM 576 N N . VAL A 1 75 ? -1.544 -0.800 15.623 1.00 80.12 75 VAL A N 1
ATOM 577 C CA . VAL A 1 75 ? -1.367 0.429 14.822 1.00 80.12 75 VAL A CA 1
ATOM 578 C C . VAL A 1 75 ? -0.001 1.090 15.055 1.00 80.12 75 VAL A C 1
ATOM 580 O O . VAL A 1 75 ? 0.620 1.570 14.106 1.00 80.12 75 VAL A O 1
ATOM 583 N N . ILE A 1 76 ? 0.492 1.110 16.299 1.00 84.50 76 ILE A N 1
ATOM 584 C CA . ILE A 1 76 ? 1.799 1.704 16.628 1.00 84.50 76 ILE A CA 1
ATOM 585 C C . ILE A 1 76 ? 2.932 0.916 15.966 1.00 84.50 76 ILE A C 1
ATOM 587 O O . ILE A 1 76 ? 3.752 1.508 15.265 1.00 84.50 76 ILE A O 1
ATOM 591 N N . TRP A 1 77 ? 2.964 -0.406 16.157 1.00 83.56 77 TRP A N 1
ATOM 592 C CA . TRP A 1 77 ? 3.974 -1.268 15.539 1.00 83.56 77 TRP A CA 1
ATOM 593 C C . TRP A 1 77 ? 3.905 -1.218 14.022 1.00 83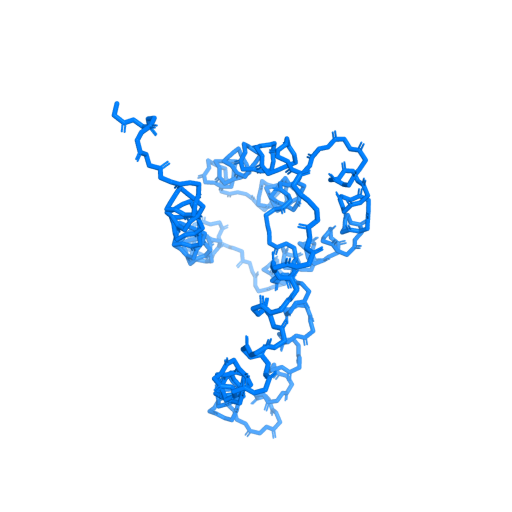.56 77 TRP A C 1
ATOM 595 O O . TRP A 1 77 ? 4.938 -1.131 13.363 1.00 83.56 77 TRP A O 1
ATOM 605 N N . GLY A 1 78 ? 2.691 -1.183 13.485 1.00 82.31 78 GLY A N 1
ATOM 606 C CA . GLY A 1 78 ? 2.479 -1.065 12.062 1.00 82.31 78 GLY A CA 1
ATOM 607 C C . GLY A 1 78 ? 3.058 0.219 11.470 1.00 82.31 78 GLY A C 1
ATOM 608 O O . GLY A 1 78 ? 3.842 0.193 10.525 1.00 82.31 78 GLY A O 1
ATOM 609 N N . THR A 1 79 ? 2.765 1.358 12.095 1.00 82.06 79 THR A N 1
ATOM 610 C CA . THR A 1 79 ? 3.295 2.653 11.639 1.00 82.06 79 THR A CA 1
ATOM 611 C C . THR A 1 79 ? 4.820 2.731 11.797 1.00 82.06 79 THR A C 1
ATOM 613 O O . THR A 1 79 ? 5.500 3.297 10.943 1.00 82.06 79 THR A O 1
ATOM 616 N N . LEU A 1 80 ? 5.376 2.134 12.859 1.00 86.44 80 LEU A N 1
ATOM 617 C CA . LEU A 1 80 ? 6.823 2.097 13.097 1.00 86.44 80 LEU A CA 1
ATOM 618 C C . LEU A 1 80 ? 7.582 1.249 12.073 1.00 86.44 80 LEU A C 1
ATOM 620 O O . LEU A 1 80 ? 8.701 1.610 11.725 1.00 86.44 80 LEU A O 1
ATOM 624 N N . LEU A 1 81 ? 7.000 0.146 11.595 1.00 85.56 81 LEU A N 1
ATOM 625 C CA . LEU A 1 81 ? 7.627 -0.735 10.603 1.00 85.56 81 LEU A CA 1
ATOM 626 C C . LEU A 1 81 ? 7.608 -0.151 9.182 1.00 85.56 81 LEU A C 1
ATOM 628 O O . LEU A 1 81 ? 8.504 -0.449 8.391 1.00 85.56 81 LEU A O 1
ATOM 632 N N . LEU A 1 82 ? 6.641 0.718 8.869 1.00 86.06 82 LEU A N 1
ATOM 633 C CA . LEU A 1 82 ? 6.506 1.323 7.540 1.00 86.06 82 LEU A CA 1
ATOM 634 C C . LEU A 1 82 ? 7.715 2.208 7.182 1.00 86.06 82 LEU A C 1
ATOM 636 O O . LEU A 1 82 ? 8.224 2.153 6.064 1.00 86.06 82 LEU A O 1
ATOM 640 N N . GLY A 1 83 ? 8.207 2.991 8.149 1.00 86.50 83 GLY A N 1
ATOM 641 C CA . GLY A 1 83 ? 9.352 3.889 7.967 1.00 86.50 83 GLY A CA 1
ATOM 642 C C . GLY A 1 83 ? 10.624 3.164 7.500 1.00 86.50 83 GLY A C 1
ATOM 643 O O . GLY A 1 83 ? 11.147 3.507 6.440 1.00 86.50 83 GLY A O 1
ATOM 644 N N . PRO A 1 84 ? 11.113 2.142 8.228 1.00 89.62 84 PRO A N 1
ATOM 645 C CA . PRO A 1 84 ? 12.257 1.333 7.817 1.00 89.62 84 PRO A CA 1
ATOM 646 C C . PRO A 1 84 ? 12.110 0.690 6.434 1.00 89.62 84 PRO A C 1
ATOM 648 O O . PRO A 1 84 ? 13.085 0.677 5.687 1.00 89.62 84 PRO A O 1
ATOM 651 N N . GLY A 1 85 ? 10.916 0.202 6.069 1.00 88.69 85 GLY A N 1
ATOM 652 C CA . GLY A 1 85 ? 10.665 -0.348 4.730 1.00 88.69 85 GLY A CA 1
ATOM 653 C C . GLY A 1 85 ? 10.909 0.692 3.634 1.00 88.69 85 GLY A C 1
ATOM 654 O O . GLY A 1 85 ? 11.690 0.466 2.712 1.00 88.69 85 GLY A O 1
ATOM 655 N N . PHE A 1 86 ? 10.337 1.884 3.798 1.00 88.56 86 PHE A N 1
ATOM 656 C CA . PHE A 1 86 ? 10.513 2.998 2.862 1.00 88.56 86 PHE A CA 1
ATOM 657 C C . PHE A 1 86 ? 11.950 3.533 2.819 1.00 88.56 86 PHE A C 1
ATOM 659 O O . PHE A 1 86 ? 12.449 3.887 1.750 1.00 88.56 86 PHE A O 1
ATOM 666 N N . MET A 1 87 ? 12.643 3.567 3.960 1.00 91.75 87 MET A N 1
ATOM 667 C CA . MET A 1 87 ? 14.056 3.949 4.008 1.00 91.75 87 MET A CA 1
ATOM 668 C C . MET A 1 87 ? 14.934 2.941 3.265 1.00 91.75 87 MET A C 1
ATOM 670 O O . MET A 1 87 ? 15.799 3.351 2.495 1.00 91.75 87 MET A O 1
ATOM 674 N N . LEU A 1 88 ? 14.704 1.640 3.463 1.00 92.75 88 LEU A N 1
ATOM 675 C CA . LEU A 1 88 ? 15.450 0.588 2.774 1.00 92.75 88 LEU A CA 1
ATOM 676 C C . LEU A 1 88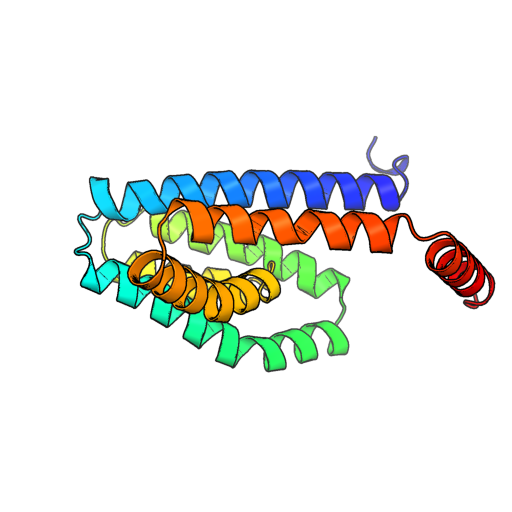 ? 15.302 0.710 1.253 1.00 92.75 88 LEU A C 1
ATOM 678 O O . LEU A 1 88 ? 16.303 0.643 0.539 1.00 92.75 88 LEU A O 1
ATOM 682 N N . GLU A 1 89 ? 14.073 0.942 0.782 1.00 90.62 89 GLU A N 1
ATOM 683 C CA . GLU A 1 89 ? 13.783 1.137 -0.639 1.00 90.62 89 GLU A CA 1
ATOM 684 C C . GLU A 1 89 ? 14.479 2.381 -1.206 1.00 90.62 89 GLU A C 1
ATOM 686 O O . GLU A 1 89 ? 15.010 2.334 -2.309 1.00 90.62 89 GLU A O 1
ATOM 691 N N . GLY A 1 90 ? 14.524 3.482 -0.450 1.00 88.88 90 GLY A N 1
ATOM 692 C CA . GLY A 1 90 ? 15.161 4.722 -0.899 1.00 88.88 90 GLY A CA 1
ATOM 693 C C . GLY A 1 90 ? 16.695 4.694 -0.892 1.00 88.88 90 GLY A C 1
ATOM 694 O O . GLY A 1 90 ? 17.317 5.365 -1.718 1.00 88.88 90 GLY A O 1
ATOM 695 N N . ILE A 1 91 ? 17.314 3.943 0.027 1.00 93.25 91 ILE A N 1
ATOM 696 C CA . ILE A 1 91 ? 18.777 3.919 0.204 1.00 93.25 91 ILE A CA 1
ATOM 697 C C . ILE A 1 91 ? 19.462 3.080 -0.877 1.00 93.25 91 ILE A C 1
ATOM 699 O O . ILE A 1 91 ? 20.500 3.489 -1.401 1.00 93.25 91 ILE A O 1
ATOM 703 N N . PHE A 1 92 ? 18.910 1.910 -1.206 1.00 92.44 92 PHE A N 1
ATOM 704 C CA . PHE A 1 92 ? 19.566 0.950 -2.092 1.00 92.44 92 PHE A CA 1
ATOM 705 C C . PHE A 1 92 ? 18.798 0.800 -3.411 1.00 92.44 92 PHE A C 1
ATOM 707 O O . PHE A 1 92 ? 17.756 0.145 -3.432 1.00 92.44 92 PHE A O 1
ATOM 714 N N . PRO A 1 93 ? 19.327 1.320 -4.535 1.00 93.00 93 PRO A N 1
ATOM 715 C CA . PRO A 1 93 ? 18.666 1.245 -5.835 1.00 93.00 93 PRO A CA 1
ATOM 716 C C . PRO A 1 93 ? 18.871 -0.126 -6.496 1.00 93.00 93 PRO A C 1
ATOM 718 O O . PRO A 1 93 ? 19.443 -0.231 -7.577 1.00 93.00 93 PRO A O 1
ATOM 721 N N . VAL A 1 94 ? 18.447 -1.200 -5.829 1.00 94.12 94 VAL A N 1
ATOM 722 C CA . VAL A 1 94 ? 18.554 -2.581 -6.323 1.00 94.12 94 VAL A CA 1
ATOM 723 C C . VAL A 1 94 ? 17.245 -3.330 -6.100 1.00 94.12 94 VAL A C 1
ATOM 725 O O . VAL A 1 94 ? 16.599 -3.165 -5.065 1.00 94.12 94 VAL A O 1
ATOM 728 N N . LEU A 1 95 ? 16.875 -4.209 -7.039 1.00 93.12 95 LEU A N 1
ATOM 729 C CA . LEU A 1 95 ? 15.627 -4.981 -6.985 1.00 93.12 95 LEU A CA 1
ATOM 730 C C . LEU A 1 95 ? 15.434 -5.697 -5.639 1.00 93.12 95 LEU A C 1
ATOM 732 O O . LEU A 1 95 ? 14.362 -5.627 -5.052 1.00 93.12 95 LEU A O 1
ATOM 736 N N . ALA A 1 96 ? 16.479 -6.343 -5.115 1.00 93.81 96 ALA A N 1
ATOM 737 C CA . ALA A 1 96 ? 16.397 -7.070 -3.849 1.00 93.81 96 ALA A CA 1
ATOM 738 C C . ALA A 1 96 ? 15.973 -6.173 -2.671 1.00 93.81 96 ALA A C 1
ATOM 740 O O . ALA A 1 96 ? 15.176 -6.599 -1.839 1.00 93.81 96 ALA A O 1
ATOM 741 N N . ALA A 1 97 ? 16.450 -4.925 -2.621 1.00 93.69 97 ALA A N 1
ATOM 742 C CA . ALA A 1 97 ? 16.062 -3.977 -1.581 1.00 93.69 97 ALA A CA 1
ATOM 743 C C . ALA A 1 97 ? 14.593 -3.563 -1.723 1.00 93.69 97 ALA A C 1
ATOM 745 O O . ALA A 1 97 ? 13.878 -3.530 -0.725 1.00 93.69 97 ALA A O 1
ATOM 746 N N . VAL A 1 98 ? 14.125 -3.342 -2.958 1.00 93.25 98 VAL A N 1
ATOM 747 C CA . VAL A 1 98 ? 12.711 -3.056 -3.258 1.00 93.25 98 VAL A CA 1
ATOM 748 C C . VAL A 1 98 ? 11.810 -4.215 -2.818 1.00 93.25 98 VAL A C 1
ATOM 750 O O . VAL A 1 98 ? 10.783 -3.982 -2.181 1.00 93.25 98 VAL A O 1
ATOM 753 N N . LEU A 1 99 ? 12.195 -5.463 -3.111 1.00 94.06 99 LEU A N 1
ATOM 754 C CA . LEU A 1 99 ? 11.423 -6.655 -2.738 1.00 94.06 99 LEU A CA 1
ATOM 755 C C . LEU A 1 99 ? 11.348 -6.838 -1.216 1.00 94.06 99 LEU A C 1
ATOM 757 O O . LEU A 1 99 ? 10.269 -7.074 -0.677 1.00 94.06 99 LEU A O 1
ATOM 761 N N . VAL A 1 100 ? 12.473 -6.686 -0.511 1.00 93.88 100 VAL A N 1
ATOM 762 C CA . VAL A 1 100 ? 12.503 -6.772 0.959 1.00 93.88 100 VAL A CA 1
ATOM 763 C C . VAL A 1 100 ? 11.697 -5.635 1.588 1.00 93.88 100 VAL A C 1
ATOM 765 O O . VAL A 1 100 ? 10.950 -5.870 2.538 1.00 93.88 100 VAL A O 1
ATOM 768 N N . ALA A 1 101 ? 11.794 -4.423 1.038 1.00 92.00 101 ALA A N 1
ATOM 769 C CA . ALA A 1 101 ? 11.006 -3.285 1.489 1.00 92.00 101 ALA A CA 1
ATOM 770 C C . ALA A 1 101 ? 9.498 -3.544 1.369 1.00 92.00 101 ALA A C 1
ATOM 772 O O . ALA A 1 101 ? 8.783 -3.272 2.331 1.00 92.00 101 ALA A O 1
ATOM 773 N N . GLN A 1 102 ? 9.023 -4.145 0.265 1.00 88.94 102 GLN A N 1
ATOM 774 C CA . GLN A 1 102 ? 7.601 -4.496 0.127 1.00 88.94 102 GLN A CA 1
ATOM 775 C C . GLN A 1 102 ? 7.142 -5.434 1.243 1.00 88.94 102 GLN A C 1
ATOM 777 O O . GLN A 1 102 ? 6.108 -5.193 1.861 1.00 88.94 102 GLN A O 1
ATOM 782 N N . VAL A 1 103 ? 7.923 -6.472 1.551 1.00 90.12 103 VAL A N 1
ATOM 783 C CA . VAL A 1 103 ? 7.570 -7.421 2.617 1.00 90.12 103 VAL A CA 1
ATOM 784 C C . VAL A 1 103 ? 7.485 -6.714 3.973 1.00 90.12 103 VAL A C 1
ATOM 786 O O . VAL A 1 103 ? 6.526 -6.920 4.715 1.00 90.12 103 VAL A O 1
ATOM 789 N N . ILE A 1 104 ? 8.441 -5.834 4.283 1.00 89.75 104 ILE A N 1
ATOM 790 C CA . ILE A 1 104 ? 8.435 -5.047 5.527 1.00 89.75 104 ILE A CA 1
ATOM 791 C C . ILE A 1 104 ? 7.204 -4.133 5.593 1.00 89.75 104 ILE A C 1
ATOM 793 O O . ILE A 1 104 ? 6.539 -4.079 6.629 1.00 89.75 104 ILE A O 1
ATOM 797 N N . SER A 1 105 ? 6.878 -3.446 4.497 1.00 85.38 105 SER A N 1
ATOM 798 C CA . SER A 1 105 ? 5.710 -2.565 4.414 1.00 85.38 105 SER A CA 1
ATOM 799 C C . SER A 1 105 ? 4.393 -3.323 4.607 1.00 85.38 105 SER A C 1
ATOM 801 O O . SER A 1 105 ? 3.500 -2.817 5.277 1.00 85.38 105 SER A O 1
ATOM 803 N N . VAL A 1 106 ? 4.268 -4.558 4.115 1.00 83.56 106 VAL A N 1
ATOM 804 C CA . VAL A 1 106 ? 3.061 -5.377 4.337 1.00 83.56 106 VAL A CA 1
ATOM 805 C C . VAL A 1 106 ? 2.924 -5.822 5.797 1.00 83.56 106 VAL A C 1
ATOM 807 O O . VAL A 1 106 ? 1.838 -5.746 6.386 1.00 83.56 106 VAL A O 1
ATOM 810 N N . LEU A 1 107 ? 4.034 -6.226 6.422 1.00 83.62 107 LEU A N 1
ATOM 811 C CA . LEU A 1 107 ? 4.073 -6.566 7.851 1.00 83.62 107 LEU A CA 1
ATOM 812 C C . LEU A 1 107 ? 3.781 -5.360 8.753 1.00 83.62 107 LEU A C 1
ATOM 814 O O . LEU A 1 107 ? 3.474 -5.528 9.932 1.00 83.62 107 LEU A O 1
ATOM 818 N N . SER A 1 108 ? 3.832 -4.150 8.197 1.00 78.69 108 SER A N 1
ATOM 819 C CA . SER A 1 108 ? 3.512 -2.899 8.867 1.00 78.69 108 SER A CA 1
ATOM 820 C C . SER A 1 108 ? 2.003 -2.672 9.066 1.00 78.69 108 SER A C 1
ATOM 822 O O . SER A 1 108 ? 1.615 -1.599 9.521 1.00 78.69 108 SER A O 1
ATOM 824 N N . LEU A 1 109 ? 1.128 -3.638 8.757 1.00 69.62 109 LEU A N 1
ATOM 825 C CA . LEU A 1 109 ? -0.311 -3.613 9.099 1.00 69.62 109 LEU A CA 1
ATOM 826 C C . LEU A 1 109 ? -1.115 -2.448 8.488 1.00 69.62 109 LEU A C 1
ATOM 828 O O . LEU A 1 109 ? -2.309 -2.311 8.756 1.00 69.62 109 LEU A O 1
ATOM 832 N N . HIS A 1 110 ? -0.480 -1.576 7.704 1.00 64.31 110 HIS A N 1
ATOM 833 C CA . HIS A 1 110 ? -1.083 -0.344 7.229 1.00 64.31 110 HIS A CA 1
ATOM 834 C C . HIS A 1 110 ? -1.837 -0.626 5.932 1.00 64.31 110 HIS A C 1
ATOM 836 O O . HIS A 1 110 ? -1.234 -0.867 4.893 1.00 64.31 110 HIS A O 1
ATOM 842 N N . SER A 1 111 ? -3.166 -0.593 6.022 1.00 59.75 111 SER A N 1
ATOM 843 C CA . SER A 1 111 ? -4.089 -0.624 4.885 1.00 59.75 111 SER A CA 1
ATOM 844 C C . SER A 1 111 ? -3.946 -1.820 3.932 1.00 59.75 111 SER A C 1
ATOM 846 O O . SER A 1 111 ? -4.009 -1.682 2.715 1.00 59.75 111 SER A O 1
ATOM 848 N N . GLN A 1 112 ? -3.829 -3.037 4.471 1.00 64.12 112 GLN A N 1
ATOM 849 C CA . GLN A 1 112 ? -3.848 -4.257 3.644 1.00 64.12 112 GLN A CA 1
ATOM 850 C C . GLN A 1 112 ? -5.155 -4.412 2.836 1.00 64.12 112 GLN A C 1
ATOM 852 O O . GLN A 1 112 ? -5.155 -5.002 1.759 1.00 64.12 112 GLN A O 1
ATOM 857 N N . VAL A 1 113 ? -6.245 -3.786 3.297 1.00 57.50 113 VAL A N 1
ATOM 858 C CA . VAL A 1 113 ? -7.527 -3.715 2.577 1.00 57.50 113 VAL A CA 1
ATOM 859 C C . VAL A 1 113 ? -7.395 -2.966 1.242 1.00 57.50 113 VAL A C 1
ATOM 861 O O . VAL A 1 113 ? -8.050 -3.344 0.269 1.00 57.50 113 VAL A O 1
ATOM 864 N N . ASP A 1 114 ? -6.507 -1.967 1.147 1.00 62.56 114 ASP A N 1
ATOM 865 C CA . ASP A 1 114 ? -6.216 -1.299 -0.129 1.00 62.56 114 ASP A CA 1
ATOM 866 C C . ASP A 1 114 ? -5.524 -2.259 -1.105 1.00 62.56 114 ASP A C 1
ATOM 868 O O . ASP A 1 114 ? -5.831 -2.257 -2.299 1.00 62.56 114 ASP A O 1
ATOM 872 N N . ALA A 1 115 ? -4.647 -3.132 -0.595 1.00 62.66 115 ALA A N 1
ATOM 873 C CA . ALA A 1 115 ? -3.960 -4.133 -1.403 1.00 62.66 115 ALA A CA 1
ATOM 874 C C . ALA A 1 115 ? -4.921 -5.20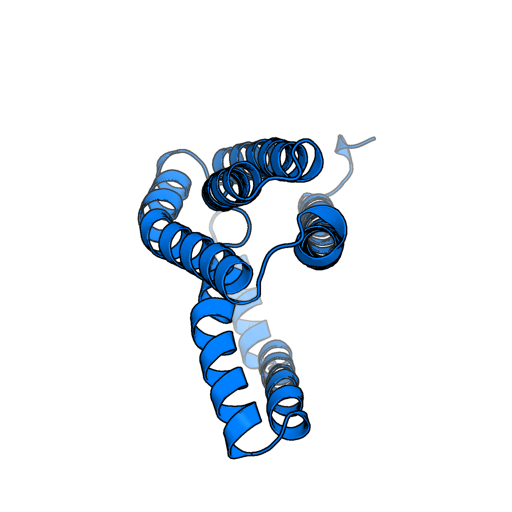8 -1.932 1.00 62.66 115 ALA A C 1
ATOM 876 O O . ALA A 1 115 ? -4.807 -5.581 -3.094 1.00 62.66 115 ALA A O 1
ATOM 877 N N . LEU A 1 116 ? -5.917 -5.652 -1.154 1.00 61.31 116 LEU A N 1
ATOM 878 C CA . LEU A 1 116 ? -6.977 -6.538 -1.663 1.00 61.31 116 LEU A CA 1
ATOM 879 C C . LEU A 1 116 ? -7.804 -5.879 -2.775 1.00 61.31 116 LEU A C 1
ATOM 881 O O . LEU A 1 116 ? -8.103 -6.506 -3.797 1.00 61.31 116 LEU A O 1
ATOM 885 N N . GLY A 1 117 ? -8.170 -4.608 -2.581 1.00 66.56 117 GLY A N 1
ATOM 886 C CA . GLY A 1 117 ? -8.892 -3.820 -3.578 1.00 66.56 117 GLY A CA 1
ATOM 887 C C . GLY A 1 117 ? -8.098 -3.654 -4.874 1.00 66.56 117 GLY A C 1
ATOM 888 O O . GLY A 1 117 ? -8.671 -3.754 -5.958 1.00 66.56 117 GLY A O 1
ATOM 889 N N . GLN A 1 118 ? -6.780 -3.468 -4.781 1.00 67.12 118 GLN A N 1
ATOM 890 C CA . GLN A 1 118 ? -5.877 -3.406 -5.933 1.00 67.12 118 GLN A CA 1
ATOM 891 C C . GLN A 1 118 ? -5.614 -4.779 -6.569 1.00 67.12 118 GLN A C 1
ATOM 893 O O . GLN A 1 118 ? -5.602 -4.862 -7.794 1.00 67.12 118 GLN A O 1
ATOM 898 N N . MET A 1 119 ? -5.508 -5.846 -5.776 1.00 66.81 119 MET A N 1
ATOM 899 C CA . MET A 1 119 ? -5.291 -7.219 -6.249 1.00 66.81 119 MET A CA 1
ATOM 900 C C . MET A 1 119 ? -6.440 -7.700 -7.140 1.00 66.81 119 MET A C 1
ATOM 902 O O . MET A 1 119 ? -6.223 -8.319 -8.180 1.00 66.81 119 MET A O 1
ATOM 906 N N . LEU A 1 120 ? -7.685 -7.391 -6.764 1.00 66.44 120 LEU A N 1
ATOM 907 C CA . LEU A 1 120 ? -8.853 -7.698 -7.594 1.00 66.44 120 LEU A CA 1
ATOM 908 C C . LEU A 1 120 ? -9.100 -6.608 -8.643 1.00 66.44 120 LEU A C 1
ATOM 910 O O . LEU A 1 120 ? -9.340 -6.903 -9.814 1.00 66.44 120 LEU A O 1
ATOM 914 N N . GLY A 1 121 ? -9.039 -5.342 -8.235 1.00 70.44 121 GLY A N 1
ATOM 915 C CA . GLY A 1 121 ? -9.395 -4.200 -9.069 1.00 70.44 121 GLY A CA 1
ATOM 916 C C . GLY A 1 121 ? -8.419 -3.955 -10.213 1.00 70.44 121 GLY A C 1
ATOM 917 O O . GLY A 1 121 ? -8.865 -3.658 -11.314 1.00 70.44 121 GLY A O 1
ATOM 918 N N . GLY A 1 122 ? -7.112 -4.114 -9.999 1.00 75.56 122 GLY A N 1
ATOM 919 C CA . GLY A 1 122 ? -6.059 -3.833 -10.978 1.00 75.56 122 GLY A CA 1
ATOM 920 C C . GLY A 1 122 ? -6.149 -4.708 -12.232 1.00 75.56 122 GLY A C 1
ATOM 921 O O . GLY A 1 122 ? -6.306 -4.164 -13.328 1.00 75.56 122 GLY A O 1
ATOM 922 N N . PRO A 1 123 ? -6.128 -6.048 -12.111 1.00 78.94 123 PRO A N 1
ATOM 923 C CA . PRO A 1 123 ? -6.304 -6.948 -13.248 1.00 78.94 123 PRO A CA 1
ATOM 924 C C . PRO A 1 123 ? -7.666 -6.786 -13.929 1.00 78.94 123 PRO A C 1
ATOM 926 O O . PRO A 1 123 ? -7.733 -6.763 -15.157 1.00 78.94 123 PRO A O 1
ATOM 929 N N . LEU A 1 124 ? -8.751 -6.620 -13.163 1.00 77.81 124 LEU A N 1
ATOM 930 C CA . LEU A 1 124 ? -10.089 -6.415 -13.727 1.00 77.81 124 LEU A CA 1
ATOM 931 C C . LEU A 1 124 ? -10.187 -5.093 -14.499 1.00 77.81 124 LEU A C 1
ATOM 933 O O . LEU A 1 124 ? -10.700 -5.084 -15.617 1.00 77.81 124 LEU A O 1
ATOM 937 N N . LEU A 1 125 ? -9.647 -3.999 -13.957 1.00 77.50 125 LEU A N 1
ATOM 938 C CA . LEU A 1 125 ? -9.555 -2.704 -14.637 1.00 77.50 125 LEU A CA 1
ATOM 939 C C . LEU A 1 125 ? -8.627 -2.774 -15.850 1.00 77.50 125 LEU A C 1
ATOM 941 O O . LEU A 1 125 ? -8.947 -2.183 -16.877 1.00 77.50 125 LEU A O 1
ATOM 945 N N . GLY A 1 126 ? -7.522 -3.520 -15.779 1.00 76.75 126 GLY A N 1
ATOM 946 C CA . GLY A 1 126 ? -6.612 -3.746 -16.905 1.00 76.75 126 GLY A CA 1
ATOM 947 C C . GLY A 1 126 ? -7.263 -4.542 -18.043 1.00 76.75 126 GLY A C 1
ATOM 948 O O . GLY A 1 126 ? -7.136 -4.187 -19.219 1.00 76.75 126 GLY A O 1
ATOM 949 N N . LEU A 1 127 ? -8.038 -5.577 -17.711 1.00 81.25 127 LEU A N 1
ATOM 950 C CA . LEU A 1 127 ? -8.864 -6.315 -18.670 1.00 81.25 127 LEU A CA 1
ATOM 951 C C . LEU A 1 127 ? -9.954 -5.422 -19.268 1.00 81.25 127 LEU A C 1
ATOM 953 O O . LEU A 1 127 ? -10.184 -5.445 -20.475 1.00 81.25 127 LEU A O 1
ATOM 957 N N . LEU A 1 128 ? -10.600 -4.592 -18.453 1.00 81.31 128 LEU A N 1
ATOM 958 C CA . LEU A 1 128 ? -11.607 -3.648 -18.931 1.00 81.31 128 LEU A CA 1
ATOM 959 C C . LEU A 1 128 ? -10.992 -2.588 -19.859 1.00 81.31 128 LEU A C 1
ATOM 961 O O . LEU A 1 128 ? -11.570 -2.258 -20.893 1.00 81.31 128 LEU A O 1
ATOM 965 N N . ALA A 1 129 ? -9.799 -2.095 -19.524 1.00 80.81 129 ALA A N 1
ATOM 966 C CA . ALA A 1 129 ? -9.062 -1.122 -20.319 1.00 80.81 129 ALA A CA 1
ATOM 967 C C . ALA A 1 129 ? -8.652 -1.691 -21.683 1.00 80.81 129 ALA A C 1
ATOM 969 O O . ALA A 1 129 ? -8.747 -0.988 -22.688 1.00 80.81 129 ALA A O 1
ATOM 970 N N . THR A 1 130 ? -8.243 -2.964 -21.725 1.00 85.88 130 THR A N 1
ATOM 971 C CA . THR A 1 130 ? -7.874 -3.662 -22.970 1.00 85.88 130 THR A CA 1
ATOM 972 C C . THR A 1 130 ? -9.082 -4.085 -23.808 1.00 85.88 130 THR A C 1
ATOM 974 O O . THR A 1 130 ? -8.968 -4.153 -25.030 1.00 85.88 130 THR A O 1
ATOM 977 N N . ARG A 1 131 ? -10.237 -4.366 -23.189 1.00 87.00 131 ARG A N 1
ATOM 978 C CA . ARG A 1 131 ? -11.456 -4.825 -23.886 1.00 87.00 131 ARG A CA 1
ATOM 979 C C . ARG A 1 131 ? -12.405 -3.707 -24.309 1.00 87.00 131 ARG A C 1
ATOM 981 O O . ARG A 1 131 ? -13.111 -3.883 -25.295 1.00 87.00 131 ARG A O 1
ATOM 988 N N . ALA A 1 132 ? -12.458 -2.606 -23.566 1.00 86.50 132 ALA A N 1
ATOM 989 C CA . ALA A 1 132 ? -13.348 -1.482 -23.842 1.00 86.50 132 ALA A CA 1
ATOM 990 C C . ALA A 1 132 ? -12.543 -0.228 -24.194 1.00 86.50 132 ALA A C 1
ATOM 992 O O . ALA A 1 132 ? -12.425 0.126 -25.363 1.00 86.50 132 ALA A O 1
ATOM 993 N N . SER A 1 133 ? -12.002 0.456 -23.186 1.00 86.06 133 SER A N 1
ATOM 994 C CA . SER A 1 133 ? -11.047 1.555 -23.347 1.00 86.06 133 SER A CA 1
ATOM 995 C C . SER A 1 133 ? -10.506 1.999 -21.991 1.00 86.06 133 SER A C 1
ATOM 997 O O . SER A 1 133 ? -11.133 1.777 -20.950 1.00 86.06 133 SER A O 1
ATOM 999 N N . LEU A 1 134 ? -9.381 2.719 -22.010 1.00 80.19 134 LEU A N 1
ATOM 1000 C CA . LEU A 1 134 ? -8.825 3.365 -20.819 1.00 80.19 134 LEU A CA 1
ATOM 1001 C C . LEU A 1 134 ? -9.843 4.314 -20.155 1.00 80.19 134 LEU A C 1
ATOM 1003 O O . LEU A 1 134 ? -9.942 4.358 -18.935 1.00 80.19 134 LEU A O 1
ATOM 1007 N N . GLY A 1 135 ? -10.646 5.029 -20.953 1.00 81.75 135 GLY A N 1
ATOM 1008 C CA . GLY A 1 135 ? -11.676 5.942 -20.450 1.00 81.75 135 GLY A CA 1
ATOM 1009 C C . GLY A 1 135 ? -12.793 5.223 -19.692 1.00 81.75 135 GLY A C 1
ATOM 1010 O O . GLY A 1 135 ? -13.201 5.680 -18.629 1.00 81.75 135 GLY A O 1
ATOM 1011 N N . VAL A 1 136 ? -13.243 4.064 -20.182 1.00 79.44 136 VAL A N 1
ATOM 1012 C CA . VAL A 1 136 ? -14.256 3.247 -19.490 1.00 79.44 136 VAL A CA 1
ATOM 1013 C C . VAL A 1 136 ? -13.696 2.664 -18.189 1.00 79.44 136 VAL A C 1
ATOM 1015 O O . VAL A 1 136 ? -14.392 2.680 -17.178 1.00 79.44 136 VAL A O 1
ATOM 1018 N N . ALA A 1 137 ? -12.433 2.225 -18.174 1.00 78.81 137 ALA A N 1
ATOM 1019 C CA . ALA A 1 137 ? -11.773 1.771 -16.947 1.00 78.81 137 ALA A CA 1
ATOM 1020 C C . ALA A 1 137 ? -11.663 2.893 -15.898 1.00 78.81 137 ALA A C 1
ATOM 1022 O O . ALA A 1 137 ? -11.956 2.673 -14.727 1.00 78.81 137 ALA A O 1
ATOM 1023 N N . LEU A 1 138 ? -11.338 4.121 -16.313 1.00 80.12 138 LEU A N 1
ATOM 1024 C CA . LEU A 1 138 ? -11.317 5.277 -15.410 1.00 80.12 138 LEU A CA 1
ATOM 1025 C C . LEU A 1 138 ? -12.718 5.645 -14.895 1.00 80.12 138 LEU A C 1
ATOM 1027 O O . LEU A 1 138 ? -12.867 5.993 -13.724 1.00 80.12 138 LEU A O 1
ATOM 1031 N N . LEU A 1 139 ? -13.757 5.515 -15.728 1.00 83.25 139 LEU A N 1
ATOM 1032 C CA . LEU A 1 139 ? -15.148 5.748 -15.322 1.00 83.25 139 LEU A CA 1
ATOM 1033 C C . LEU A 1 139 ? -15.653 4.730 -14.293 1.00 83.25 139 LEU A C 1
ATOM 1035 O O . LEU A 1 139 ? -16.524 5.074 -13.498 1.00 83.25 139 LEU A O 1
ATOM 1039 N N . VAL A 1 140 ? -15.094 3.517 -14.230 1.00 77.12 140 VAL A N 1
ATOM 1040 C CA . VAL A 1 140 ? -15.397 2.573 -13.137 1.00 77.12 140 VAL A CA 1
ATOM 1041 C C . VAL A 1 140 ? -14.981 3.140 -11.779 1.00 77.12 140 VAL 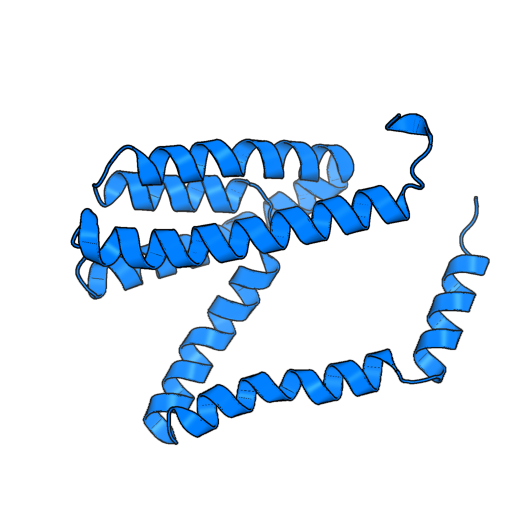A C 1
ATOM 1043 O O . VAL A 1 140 ? -15.679 2.915 -10.795 1.00 77.12 140 VAL A O 1
ATOM 1046 N N . GLY A 1 141 ? -13.935 3.971 -11.709 1.00 68.62 141 GLY A N 1
ATOM 1047 C CA . GLY A 1 141 ? -13.602 4.715 -10.488 1.00 68.62 141 GLY A CA 1
ATOM 1048 C C . GLY A 1 141 ? -14.738 5.633 -10.008 1.00 68.62 141 GLY A C 1
ATOM 1049 O O . GLY A 1 141 ? -14.871 5.887 -8.811 1.00 68.62 141 GLY A O 1
ATOM 1050 N N . ALA A 1 142 ? -15.626 6.067 -10.909 1.00 74.62 142 ALA A N 1
ATOM 1051 C CA . ALA A 1 142 ? -16.808 6.851 -10.562 1.00 74.62 142 ALA A CA 1
ATOM 1052 C C . ALA A 1 142 ? -17.919 6.023 -9.879 1.00 74.62 142 ALA A C 1
ATOM 1054 O O . ALA A 1 142 ? -18.855 6.617 -9.341 1.00 74.62 142 ALA A O 1
ATOM 1055 N N . LEU A 1 143 ? -17.814 4.684 -9.798 1.00 68.25 143 LEU A N 1
ATOM 1056 C CA . LEU A 1 143 ? -18.705 3.857 -8.960 1.00 68.25 143 LEU A CA 1
ATOM 1057 C C . LEU A 1 143 ? -18.573 4.143 -7.452 1.00 68.25 143 LEU A C 1
ATOM 1059 O O . LEU A 1 143 ? -19.389 3.661 -6.667 1.00 68.25 143 LEU A O 1
ATOM 1063 N N . LEU A 1 144 ? -17.618 4.976 -7.032 1.00 63.75 144 LEU A N 1
ATOM 1064 C CA . LEU A 1 144 ? -17.594 5.539 -5.680 1.00 63.75 144 LEU A CA 1
ATOM 1065 C C . LEU A 1 144 ? -18.777 6.494 -5.406 1.00 63.75 144 LEU A C 1
ATOM 1067 O O . LEU A 1 144 ? -19.154 6.690 -4.251 1.00 63.75 144 LEU A O 1
ATOM 1071 N N . LEU A 1 145 ? -19.415 7.063 -6.437 1.00 74.38 145 LEU A N 1
ATOM 1072 C CA . LEU A 1 145 ? -20.556 7.980 -6.286 1.00 74.38 145 LEU A CA 1
ATOM 1073 C C . LEU A 1 145 ? -21.799 7.316 -5.645 1.00 74.38 145 LEU A C 1
ATOM 1075 O O . LEU A 1 145 ? -22.391 7.911 -4.744 1.00 74.38 145 LEU A O 1
ATOM 1079 N N . PRO A 1 146 ? -22.194 6.080 -6.010 1.00 72.44 146 PRO A N 1
ATOM 1080 C CA . PRO A 1 146 ? -23.200 5.313 -5.271 1.00 72.44 146 PRO A CA 1
ATOM 1081 C C . PRO A 1 146 ? -22.884 5.100 -3.782 1.00 72.44 146 PRO A C 1
ATOM 1083 O O . PRO A 1 146 ? -23.799 5.130 -2.958 1.00 72.44 146 PRO A O 1
ATOM 1086 N N . ALA A 1 147 ? -21.609 4.923 -3.413 1.00 68.06 147 ALA A N 1
ATOM 1087 C CA . ALA A 1 147 ? -21.208 4.762 -2.012 1.00 68.06 147 ALA A CA 1
ATOM 1088 C C . ALA A 1 147 ? -21.465 6.039 -1.194 1.00 68.06 147 ALA A C 1
ATOM 1090 O O . ALA A 1 147 ? -21.882 5.962 -0.038 1.00 68.06 147 ALA A O 1
ATOM 1091 N N . LEU A 1 148 ? -21.319 7.215 -1.815 1.00 70.75 148 LEU A N 1
ATOM 1092 C CA . LEU A 1 148 ? -21.738 8.489 -1.226 1.00 70.75 148 LEU A CA 1
ATOM 1093 C C . LEU A 1 148 ? -23.258 8.528 -0.999 1.00 70.75 148 LEU A C 1
ATOM 1095 O O . LEU A 1 148 ? -23.710 8.969 0.055 1.00 70.75 148 LEU A O 1
ATOM 1099 N N . GLY A 1 149 ? -24.046 8.011 -1.945 1.00 76.88 149 GLY A N 1
ATOM 1100 C CA . GLY A 1 149 ? -25.499 7.883 -1.798 1.00 76.88 149 GLY A CA 1
ATOM 1101 C C . GLY A 1 149 ? -25.913 6.986 -0.627 1.00 76.88 149 GLY A C 1
ATOM 1102 O O . GLY A 1 149 ? -26.835 7.327 0.111 1.00 76.88 149 GLY A O 1
ATOM 1103 N N . LEU A 1 150 ? -25.196 5.879 -0.404 1.00 74.94 150 LEU A N 1
ATOM 1104 C CA . LEU A 1 150 ? -25.398 5.014 0.762 1.00 74.94 150 LEU A CA 1
ATOM 1105 C C . LEU A 1 150 ? -24.996 5.716 2.067 1.00 74.94 150 LEU A C 1
ATOM 1107 O O . LEU A 1 150 ? -25.753 5.680 3.031 1.00 74.94 150 LEU A O 1
ATOM 1111 N N . TYR A 1 151 ? -23.858 6.410 2.102 1.00 73.69 151 TYR A N 1
ATOM 1112 C CA . TYR A 1 151 ? -23.419 7.154 3.291 1.00 73.69 151 TYR A CA 1
ATOM 1113 C C . TYR A 1 151 ? -24.403 8.263 3.702 1.00 73.69 151 TYR A C 1
ATOM 1115 O O . TYR A 1 151 ? -24.640 8.507 4.888 1.00 73.69 151 TYR A O 1
ATOM 1123 N N . LEU A 1 152 ? -25.005 8.922 2.713 1.00 81.75 152 LEU A N 1
ATOM 1124 C CA . LEU A 1 152 ? -26.008 9.964 2.915 1.00 81.75 152 LEU A CA 1
ATOM 1125 C C . LEU A 1 152 ? -27.418 9.400 3.143 1.00 81.75 152 LEU A C 1
ATOM 1127 O O . LEU A 1 152 ? -28.345 10.172 3.388 1.00 81.75 152 LEU A O 1
ATOM 1131 N N . HIS A 1 153 ? -27.603 8.077 3.082 1.00 84.69 153 HIS A N 1
ATOM 1132 C CA . HIS A 1 153 ? -28.918 7.471 3.222 1.00 84.69 153 HIS A CA 1
ATOM 1133 C C . HIS A 1 153 ? -29.444 7.644 4.665 1.00 84.69 153 HIS A C 1
ATOM 1135 O O . HIS A 1 153 ? -28.870 7.080 5.606 1.00 84.69 153 HIS A O 1
ATOM 1141 N N . PRO A 1 154 ? -30.573 8.351 4.876 1.00 80.00 154 PRO A N 1
ATOM 1142 C CA . PRO A 1 154 ? -31.051 8.733 6.212 1.00 80.00 154 PRO A CA 1
ATOM 1143 C C . PRO A 1 154 ? -31.300 7.544 7.149 1.00 80.00 154 PRO A C 1
ATOM 1145 O O . PRO A 1 154 ? -31.081 7.632 8.357 1.00 80.00 154 PRO A O 1
ATOM 1148 N N . ALA A 1 155 ? -31.718 6.399 6.596 1.00 75.62 155 ALA A N 1
ATOM 1149 C CA . ALA A 1 155 ? -31.987 5.197 7.386 1.00 75.62 155 ALA A CA 1
ATOM 1150 C C . ALA A 1 155 ? -30.713 4.557 7.968 1.00 75.62 155 ALA A C 1
ATOM 1152 O O . ALA A 1 155 ? -30.778 3.917 9.017 1.00 75.62 155 ALA A O 1
ATOM 1153 N N . LEU A 1 156 ? -29.556 4.730 7.314 1.00 71.50 156 LEU A N 1
ATOM 1154 C CA . LEU A 1 156 ? -28.277 4.233 7.830 1.00 71.50 156 LEU A CA 1
ATOM 1155 C C . LEU A 1 156 ? -27.731 5.167 8.914 1.00 71.50 156 LEU A C 1
ATOM 1157 O O . LEU A 1 156 ? -27.231 4.691 9.931 1.00 71.50 156 LEU A O 1
ATOM 1161 N N . GLN A 1 157 ? -27.930 6.480 8.766 1.00 72.50 157 GLN A N 1
ATOM 1162 C CA . GLN A 1 157 ? -27.549 7.459 9.787 1.00 72.50 157 GLN A CA 1
ATOM 1163 C C . GLN A 1 157 ? -28.325 7.271 11.097 1.00 72.50 157 GLN A C 1
ATOM 1165 O O . GLN A 1 157 ? -27.728 7.335 12.171 1.00 72.50 157 GLN A O 1
ATOM 1170 N N . GLN A 1 158 ? -29.627 6.971 11.025 1.00 72.25 158 GLN A N 1
ATOM 1171 C CA . GLN A 1 158 ? -30.442 6.669 12.211 1.00 72.25 158 GLN A CA 1
ATOM 1172 C C . GLN A 1 158 ? -30.047 5.359 12.907 1.00 72.25 158 GLN A C 1
ATOM 1174 O O . GLN A 1 158 ? -30.137 5.261 14.129 1.00 72.25 158 GLN A O 1
ATOM 1179 N N . ARG A 1 159 ? -29.616 4.338 12.154 1.00 69.00 159 ARG A N 1
ATOM 1180 C CA . ARG A 1 159 ? -29.119 3.080 12.736 1.00 69.00 159 ARG A CA 1
ATOM 1181 C C . ARG A 1 159 ? -27.779 3.273 13.439 1.00 69.00 159 ARG A C 1
ATOM 1183 O O . ARG A 1 159 ? -27.642 2.844 14.577 1.00 69.00 159 ARG A O 1
ATOM 1190 N N . ALA A 1 160 ? -26.848 3.983 12.803 1.00 65.75 160 ALA A N 1
ATOM 1191 C CA . ALA A 1 160 ? -25.541 4.272 13.386 1.00 65.75 160 ALA A CA 1
ATOM 1192 C C . ALA A 1 160 ? -25.647 5.111 14.672 1.00 65.75 160 ALA A C 1
ATOM 1194 O O . ALA A 1 160 ? -24.935 4.855 15.636 1.00 65.75 160 ALA A O 1
ATOM 1195 N N . SER A 1 161 ? -26.562 6.087 14.719 1.00 67.12 161 SER A N 1
ATOM 1196 C CA . SER A 1 161 ? -26.792 6.887 15.933 1.00 67.12 161 SER A CA 1
ATOM 1197 C C . SER A 1 161 ? -27.428 6.071 17.065 1.00 67.12 161 SER A C 1
ATOM 1199 O O . SER A 1 161 ? -27.009 6.217 18.208 1.00 67.12 161 SER A O 1
ATOM 1201 N N . LYS A 1 162 ? -28.347 5.146 16.755 1.00 65.31 162 LYS A N 1
ATOM 1202 C CA . LYS A 1 162 ? -28.904 4.214 17.752 1.00 65.31 162 LYS A CA 1
ATOM 1203 C C . LYS A 1 162 ? -27.878 3.222 18.307 1.00 65.31 162 LYS A C 1
ATOM 1205 O O . LYS A 1 162 ? -27.933 2.915 19.488 1.00 65.31 162 LYS A O 1
ATOM 1210 N N . GLU A 1 163 ? -26.955 2.713 17.494 1.00 62.78 163 GLU A N 1
ATOM 1211 C CA . GLU A 1 163 ? -25.916 1.777 17.963 1.00 62.78 163 GLU A CA 1
ATOM 1212 C C . GLU A 1 163 ? -24.914 2.436 18.921 1.00 62.78 163 GLU A C 1
ATOM 1214 O O . GLU A 1 163 ? -24.479 1.802 19.880 1.00 62.78 163 GLU A O 1
ATOM 1219 N N . VAL A 1 164 ? -24.594 3.716 18.707 1.00 60.38 164 VAL A N 1
ATOM 1220 C CA . VAL A 1 164 ? -23.727 4.494 19.611 1.00 60.38 164 VAL A CA 1
ATOM 1221 C C . VAL A 1 164 ? -24.395 4.742 20.968 1.00 60.38 164 VAL A C 1
ATOM 1223 O O . VAL A 1 164 ? -23.704 4.805 21.977 1.00 60.38 164 VAL A O 1
ATOM 1226 N N . GLU A 1 165 ? -25.724 4.846 21.010 1.00 59.97 165 GLU A N 1
ATOM 1227 C CA . GLU A 1 165 ? -26.494 5.107 22.236 1.00 59.97 165 GLU A CA 1
ATOM 1228 C C . GLU A 1 165 ? -26.782 3.836 23.063 1.00 59.97 165 GLU A C 1
ATOM 1230 O O . GLU A 1 165 ? -27.088 3.923 24.248 1.00 59.97 165 GLU A O 1
ATOM 1235 N N . VAL A 1 166 ? -26.665 2.647 22.459 1.00 59.22 166 VAL A N 1
ATOM 1236 C CA . VAL A 1 166 ? -26.930 1.346 23.111 1.00 59.22 166 VAL A CA 1
ATOM 1237 C C . VAL A 1 166 ? -25.646 0.662 23.615 1.00 59.22 166 VAL A C 1
ATOM 1239 O O . VAL A 1 166 ? -25.721 -0.285 24.399 1.00 59.22 166 VAL A O 1
ATOM 1242 N N . ALA A 1 167 ? -24.461 1.121 23.206 1.00 47.78 167 ALA A N 1
ATOM 1243 C CA . ALA A 1 167 ? -23.195 0.572 23.689 1.00 47.78 167 ALA A CA 1
ATOM 1244 C C . ALA A 1 167 ? -22.979 0.921 25.182 1.00 47.78 167 ALA A C 1
ATOM 1246 O O . ALA A 1 167 ? -23.014 2.103 25.523 1.00 47.78 167 ALA A O 1
ATOM 1247 N N . PRO A 1 168 ? -22.766 -0.065 26.079 1.00 47.94 168 PRO A N 1
ATOM 1248 C CA . PRO A 1 168 ? -22.519 0.213 27.493 1.00 47.94 168 PRO A CA 1
ATOM 1249 C C . PRO A 1 168 ? -21.173 0.935 27.680 1.00 47.94 168 PRO A C 1
ATOM 1251 O O . PRO A 1 168 ? -20.195 0.574 27.019 1.00 47.94 168 PRO A O 1
ATOM 1254 N N . GLU A 1 169 ? -21.158 1.946 28.560 1.00 52.59 169 GLU A N 1
ATOM 1255 C CA . GLU A 1 169 ? -19.958 2.701 28.979 1.00 52.59 169 GLU A CA 1
ATOM 1256 C C . GLU A 1 169 ? -18.879 1.823 29.633 1.00 52.59 169 GLU A C 1
ATOM 1258 O O . GLU A 1 169 ? -19.235 0.891 30.396 1.00 52.59 169 GLU A O 1
#

pLDDT: mean 80.56, std 10.78, range [47.78, 95.19]

Radius of gyration: 19.34 Å; chains: 1; bounding box: 52×36×53 Å

Secondary structure (DSSP, 8-state):
-GGGS-HHHHHHHHHHHHHHHHHHHHHHHHHHHHHTS---HHHHHHHHHHHHHHHHHHHHHHHHHHHHH-HHHHHHHHHHHHHHHHHHHHH--SHHHHHHHHHHHHHTTS-HHHHHHHHHHHHHHHHHHHHT-HHHHHHHGGGHHHHHHHHT-HHHHHHHHHHHHHS--

Sequence (169 aa):
MLNSLGARTVYLAFSFVSSLLFALCFTAFTLYRVEKVGLSPLELVLVGTLLELTCFLFEVPTGVLADTRSRRLSVIWGTLLLGPGFMLEGIFPVLAAVLVAQVISVLSLHSQVDALGQMLGGPLLGLLATRASLGVALLVGALLLPALGLYLHPALQQRASKEVEVAPE